Protein AF-A0A7C2SIV0-F1 (afdb_monomer)

Foldseek 3Di:
DDKAWPFDADPQWAPRPPDPPPLNVVCVVDVVSTGDHTDMDDDDD

Secondary structure (DSSP, 8-state):
-EEEEEE-B-TT-BSPTT--SHHHHHHHH-GGG-B-BSEEEEE--

Sequence (45 aa):
MKLTLLGSGAVGGVPLYGCDCPACVRARAMSDYIRRPASALLEAG

Radius of gyration: 12.72 Å; Cα contacts (8 Å, |Δi|>4): 74; chains: 1; bounding box: 30×16×33 Å

Nearest PDB structures (foldseek):
  3p2u-assembly1_A  TM=9.985E-01  e=9.105E-04  Escherichia coli K-12
  4z7r-assembly1_A  TM=7.715E-01  e=2.305E-02  Methylorubrum extorquens AM1
  4z7r-assembly1_B  TM=7.632E-01  e=2.469E-02  Methylorubrum extorquens AM1
  4z67-assembly1_A  TM=6.810E-01  e=1.200E-01  Pseudomonas putida KT2440
  3led-assembly1_B  TM=2.207E-01  e=7.427E+00  Rhodopseudomonas palustris CGA009

Solvent-accessible surface area (backbone atoms only — not comparable to full-atom values): 2660 Å² total; per-residue (Å²): 115,48,80,45,78,76,19,78,20,55,92,67,33,32,49,36,89,95,48,80,48,72,66,24,50,45,16,72,76,35,70,88,55,45,23,42,49,65,39,70,50,77,49,72,127

Mean predicted aligned error: 2.75 Å

pLDDT: mean 95.7, std 2.84, range [82.25, 98.12]

Structure (mmCIF, N/CA/C/O backbone):
data_AF-A0A7C2SIV0-F1
#
_entry.id   AF-A0A7C2SIV0-F1
#
loop_
_atom_site.group_PDB
_atom_site.id
_atom_site.type_symbol
_atom_site.label_atom_id
_atom_site.label_alt_id
_atom_site.label_comp_id
_atom_site.label_asym_id
_atom_site.label_entity_id
_atom_site.label_seq_id
_atom_site.pdbx_PDB_ins_code
_atom_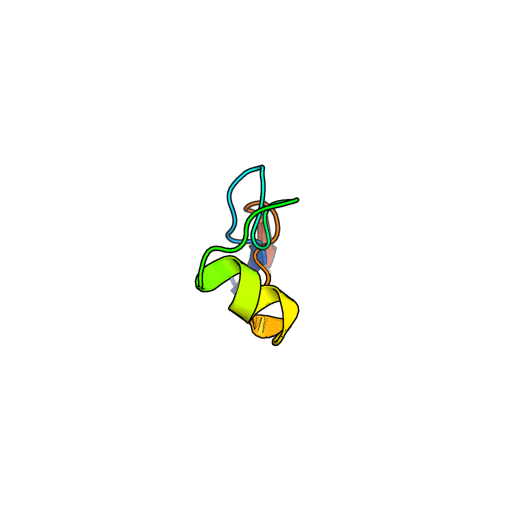site.Cartn_x
_atom_site.Cartn_y
_atom_site.Cartn_z
_atom_site.occupancy
_atom_site.B_iso_or_equiv
_atom_site.auth_seq_id
_atom_site.auth_comp_id
_atom_site.auth_asym_id
_atom_site.auth_atom_id
_atom_site.pdbx_PDB_model_num
ATOM 1 N N . MET A 1 1 ? -14.661 -11.050 17.784 1.00 89.56 1 MET A N 1
ATOM 2 C CA . MET A 1 1 ? -13.542 -10.151 17.426 1.00 89.56 1 MET A CA 1
ATOM 3 C C . MET A 1 1 ? -13.009 -10.523 16.050 1.00 89.56 1 MET A C 1
ATOM 5 O O . MET A 1 1 ? -12.712 -11.693 15.842 1.00 89.56 1 MET A O 1
ATOM 9 N N . LYS A 1 2 ? -12.909 -9.570 15.119 1.00 97.38 2 LYS A N 1
ATOM 10 C CA . LYS A 1 2 ? -12.391 -9.761 13.754 1.00 97.38 2 LYS A CA 1
ATOM 11 C C . LYS A 1 2 ? -11.428 -8.628 13.398 1.00 97.38 2 LYS A C 1
ATOM 13 O O . LYS A 1 2 ? -11.747 -7.467 13.614 1.00 97.38 2 LYS A O 1
ATOM 18 N N . LEU A 1 3 ? -10.264 -8.969 12.847 1.00 97.00 3 LEU A N 1
ATOM 19 C CA . LEU A 1 3 ? -9.254 -8.014 12.390 1.00 97.00 3 LEU A CA 1
ATOM 20 C C . LEU A 1 3 ? -9.202 -8.016 10.859 1.00 97.00 3 LEU A C 1
ATOM 22 O O . LEU A 1 3 ? -8.987 -9.063 10.252 1.00 97.00 3 LEU A O 1
ATOM 26 N N . THR A 1 4 ? -9.357 -6.848 10.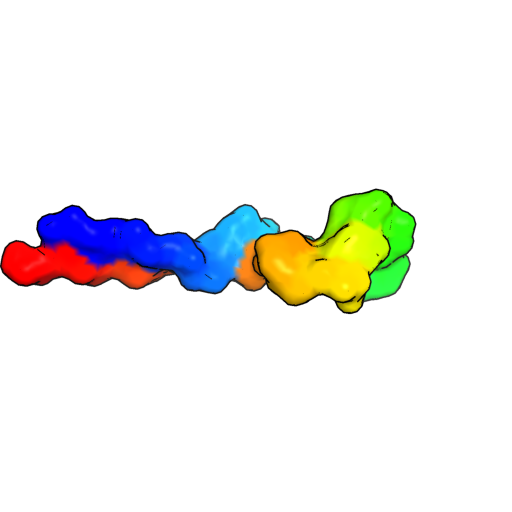241 1.00 97.62 4 THR A N 1
ATOM 27 C CA . THR A 1 4 ? -9.249 -6.658 8.790 1.00 97.62 4 THR A CA 1
ATOM 28 C C . THR A 1 4 ? -8.046 -5.777 8.481 1.00 97.62 4 THR A C 1
ATOM 30 O O . THR A 1 4 ? -7.965 -4.650 8.961 1.00 97.62 4 THR A O 1
ATOM 33 N N . LEU A 1 5 ? -7.114 -6.262 7.661 1.00 96.62 5 LEU A N 1
ATOM 34 C CA . LEU A 1 5 ? -5.960 -5.477 7.217 1.00 96.62 5 LEU A CA 1
ATOM 35 C C . LEU A 1 5 ? -6.368 -4.593 6.033 1.00 96.62 5 LEU A C 1
ATOM 37 O O . LEU A 1 5 ? -6.642 -5.094 4.947 1.00 96.62 5 LEU A O 1
ATOM 41 N N . LEU A 1 6 ? -6.398 -3.278 6.244 1.00 95.94 6 LEU A N 1
ATOM 42 C CA . LEU A 1 6 ? -6.699 -2.291 5.200 1.00 95.94 6 LEU A CA 1
AT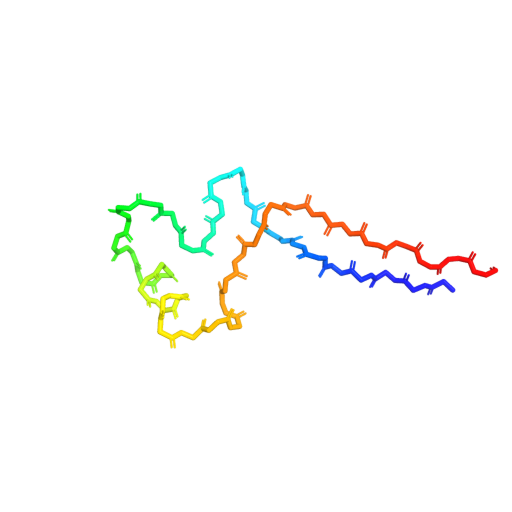OM 43 C C . LEU A 1 6 ? -5.447 -1.944 4.377 1.00 95.94 6 LEU A C 1
ATOM 45 O O . LEU A 1 6 ? -5.536 -1.559 3.209 1.00 95.94 6 LEU A O 1
ATOM 49 N N . GLY A 1 7 ? -4.269 -2.112 4.979 1.00 95.50 7 GLY A N 1
ATOM 50 C CA . GLY A 1 7 ? -2.974 -1.953 4.336 1.00 95.50 7 GLY A CA 1
ATOM 51 C C . GLY A 1 7 ? -1.871 -2.680 5.098 1.00 95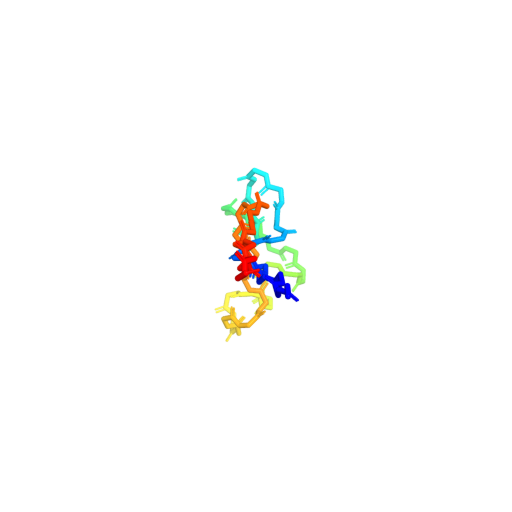.50 7 GLY A C 1
ATOM 52 O O . GLY A 1 7 ? -1.963 -2.900 6.304 1.00 95.50 7 GLY A O 1
ATOM 53 N N . SER A 1 8 ? -0.821 -3.066 4.379 1.00 96.25 8 SER A N 1
ATOM 54 C CA . SER A 1 8 ? 0.317 -3.846 4.897 1.00 96.25 8 SER A CA 1
ATOM 55 C C . SER A 1 8 ? 1.674 -3.350 4.382 1.00 96.25 8 SER A C 1
ATOM 57 O O . SER A 1 8 ? 2.690 -4.033 4.502 1.00 96.25 8 SER A O 1
ATOM 59 N N . GLY A 1 9 ? 1.689 -2.185 3.740 1.00 94.19 9 GLY A N 1
ATOM 60 C CA . GLY A 1 9 ? 2.871 -1.548 3.177 1.00 94.19 9 GLY A CA 1
ATOM 61 C C . GLY A 1 9 ? 3.532 -0.578 4.152 1.00 94.19 9 GLY A C 1
ATOM 62 O O . GLY A 1 9 ? 2.911 -0.083 5.092 1.00 94.19 9 GLY A O 1
ATOM 63 N N . ALA A 1 10 ? 4.802 -0.275 3.888 1.00 92.50 10 ALA A N 1
ATOM 64 C CA . ALA A 1 10 ? 5.497 0.843 4.519 1.00 92.50 10 ALA A CA 1
ATOM 65 C C . ALA A 1 10 ? 4.940 2.193 4.020 1.00 92.50 10 ALA A C 1
ATOM 67 O O . ALA A 1 10 ? 4.030 2.230 3.192 1.00 92.50 10 ALA A O 1
ATOM 68 N N . VAL A 1 11 ? 5.523 3.307 4.478 1.00 91.06 11 VAL A N 1
ATOM 69 C CA . VAL A 1 11 ? 5.108 4.675 4.102 1.00 91.06 11 VAL A CA 1
ATOM 70 C C . VAL A 1 11 ? 5.016 4.865 2.583 1.00 91.06 11 VAL A C 1
ATOM 72 O O . VAL A 1 11 ? 4.043 5.428 2.095 1.00 91.06 11 VAL A O 1
ATOM 75 N N . GLY A 1 12 ? 5.992 4.350 1.828 1.00 91.06 12 GLY A N 1
ATOM 76 C CA . GLY A 1 12 ? 6.013 4.454 0.364 1.00 91.06 12 GLY A CA 1
ATOM 77 C C . GLY A 1 12 ? 5.073 3.492 -0.372 1.00 91.06 12 GLY A C 1
ATOM 78 O O . GLY A 1 12 ? 4.887 3.635 -1.577 1.00 91.06 12 GLY A O 1
ATOM 79 N N . GLY A 1 13 ? 4.483 2.524 0.335 1.00 94.06 13 GLY A N 1
ATOM 80 C CA . GLY A 1 13 ? 3.608 1.507 -0.238 1.00 94.06 13 GLY A CA 1
ATOM 81 C C . GLY A 1 13 ? 4.272 0.620 -1.297 1.00 94.06 13 GLY A C 1
ATOM 82 O O . GLY A 1 13 ? 5.490 0.603 -1.480 1.00 94.06 13 GLY A O 1
ATOM 83 N N . VAL A 1 14 ? 3.439 -0.157 -1.983 1.00 96.88 14 VAL A N 1
ATOM 84 C CA . VAL A 1 14 ? 3.790 -0.864 -3.220 1.00 96.88 14 VAL A CA 1
ATOM 85 C C . VAL A 1 14 ? 2.607 -0.691 -4.178 1.00 96.88 14 VAL A C 1
ATOM 87 O O . VAL A 1 14 ? 1.498 -1.058 -3.793 1.00 96.88 14 VAL A O 1
ATOM 90 N N . PRO A 1 15 ? 2.791 -0.156 -5.396 1.00 96.69 15 PRO A N 1
ATOM 91 C CA . PRO A 1 15 ? 4.06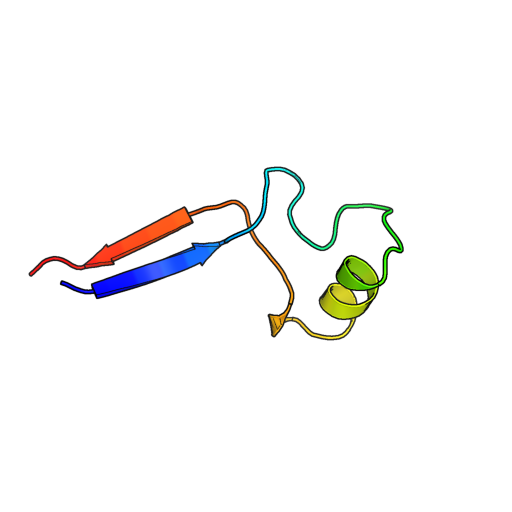2 0.246 -5.992 1.00 96.69 15 PRO A CA 1
ATOM 92 C C . PRO A 1 15 ? 4.630 1.538 -5.385 1.00 96.69 15 PRO A C 1
ATOM 94 O O . PRO A 1 15 ? 3.892 2.480 -5.112 1.00 96.69 15 PRO A O 1
ATOM 97 N N . LEU A 1 16 ? 5.955 1.588 -5.234 1.00 96.44 16 LEU A N 1
ATOM 98 C CA . LEU A 1 16 ? 6.671 2.825 -4.926 1.00 96.44 16 LEU A CA 1
ATOM 99 C C . LEU A 1 16 ? 6.809 3.652 -6.213 1.00 96.44 16 LEU A C 1
ATOM 101 O O . LEU A 1 16 ? 7.125 3.106 -7.277 1.00 96.44 16 LEU A O 1
ATOM 105 N N . TYR A 1 17 ? 6.579 4.962 -6.121 1.00 94.31 17 TYR A N 1
ATOM 106 C CA . TYR A 1 17 ? 6.706 5.875 -7.259 1.00 94.31 17 TYR A CA 1
ATOM 107 C C . TYR A 1 17 ? 8.093 5.760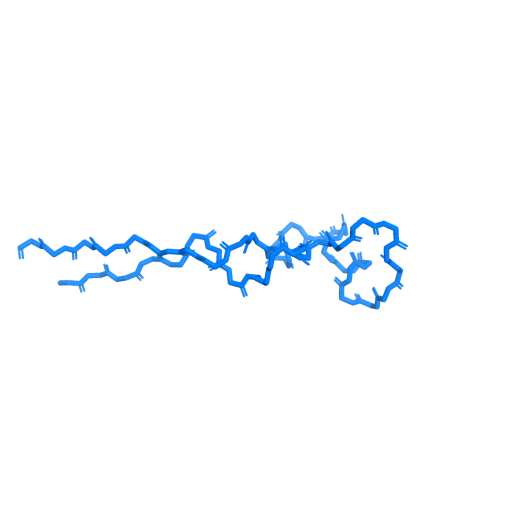 -7.911 1.00 94.31 17 TYR A C 1
ATOM 109 O O . TYR A 1 17 ? 9.111 5.800 -7.225 1.00 94.31 17 TYR A O 1
ATOM 117 N N . GLY A 1 18 ? 8.126 5.579 -9.235 1.00 95.81 18 GLY A N 1
ATOM 118 C CA . GLY A 1 18 ? 9.366 5.435 -10.009 1.00 95.81 18 GLY A CA 1
ATOM 119 C C . GLY A 1 18 ? 10.152 4.134 -9.786 1.00 95.81 18 GLY A C 1
ATOM 120 O O . GLY A 1 18 ? 11.232 3.985 -10.341 1.00 95.81 18 GLY A O 1
ATOM 121 N N . CY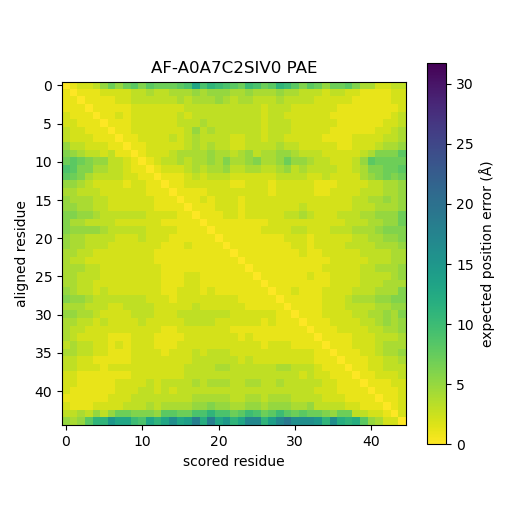S A 1 19 ? 9.656 3.185 -8.986 1.00 97.12 19 CYS A N 1
ATOM 122 C CA . CYS A 1 19 ? 10.347 1.916 -8.756 1.00 97.12 19 CYS A CA 1
ATOM 123 C C . CYS A 1 19 ? 9.908 0.853 -9.765 1.00 97.12 19 CYS A C 1
ATOM 125 O O . CYS A 1 19 ? 8.712 0.580 -9.857 1.00 97.12 19 CYS A O 1
ATOM 127 N N . ASP A 1 20 ? 10.859 0.193 -10.433 1.00 97.62 20 ASP A N 1
ATOM 128 C CA . ASP A 1 20 ? 10.637 -0.900 -11.400 1.00 97.62 20 ASP A CA 1
ATOM 129 C C . ASP A 1 20 ? 11.061 -2.283 -10.888 1.00 97.62 20 ASP A C 1
ATOM 131 O O . ASP A 1 20 ? 11.294 -3.214 -11.657 1.00 97.62 20 ASP A O 1
ATOM 135 N N . CYS A 1 21 ? 11.137 -2.465 -9.568 1.00 97.50 21 CYS A N 1
ATOM 136 C CA . CYS A 1 21 ? 11.400 -3.790 -9.016 1.00 97.50 21 CYS A CA 1
ATOM 137 C C . CYS A 1 21 ? 10.249 -4.770 -9.343 1.00 97.50 21 CYS A C 1
ATOM 139 O O . CYS A 1 21 ? 9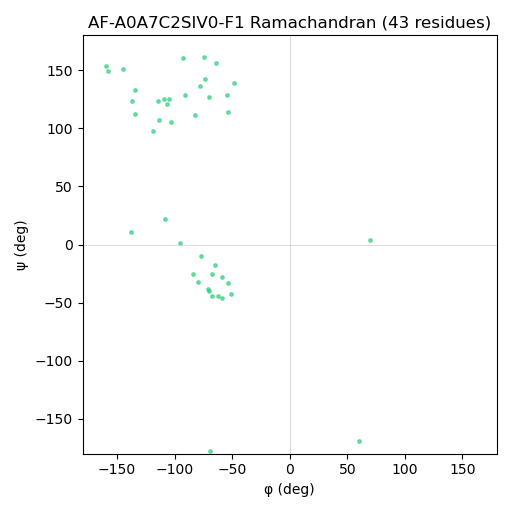.098 -4.339 -9.503 1.00 97.50 21 CYS A O 1
ATOM 141 N N . PRO A 1 22 ? 10.498 -6.095 -9.355 1.00 98.00 22 PRO A N 1
ATOM 142 C CA . PRO A 1 22 ? 9.478 -7.092 -9.694 1.00 98.00 22 PRO A CA 1
ATOM 143 C C . PRO A 1 22 ? 8.189 -6.978 -8.867 1.00 98.00 22 PRO A C 1
ATOM 145 O O . PRO A 1 22 ? 7.097 -7.223 -9.376 1.00 98.00 22 PRO A O 1
ATOM 148 N N . ALA A 1 23 ? 8.291 -6.563 -7.600 1.00 96.69 23 ALA A N 1
ATOM 149 C CA . ALA A 1 23 ? 7.128 -6.348 -6.743 1.00 96.69 23 ALA A CA 1
ATOM 150 C C . ALA A 1 23 ? 6.264 -5.162 -7.208 1.00 96.69 23 ALA A C 1
ATOM 152 O O . ALA A 1 23 ? 5.042 -5.295 -7.265 1.00 96.69 23 ALA A O 1
ATOM 153 N N . CYS A 1 24 ? 6.881 -4.032 -7.569 1.00 97.25 24 CYS A N 1
ATOM 154 C CA . CYS A 1 24 ? 6.166 -2.851 -8.059 1.00 97.25 24 CYS A CA 1
ATOM 155 C C . CYS A 1 24 ? 5.583 -3.084 -9.454 1.00 97.25 24 CYS A C 1
ATOM 157 O O . CYS A 1 24 ? 4.437 -2.714 -9.696 1.00 97.25 24 CYS A O 1
ATOM 159 N N . VAL A 1 25 ? 6.325 -3.753 -10.341 1.00 98.00 25 VAL A N 1
ATOM 160 C CA . VAL A 1 25 ? 5.826 -4.154 -11.666 1.00 98.00 25 VAL A CA 1
ATOM 161 C C . VAL A 1 25 ? 4.596 -5.052 -11.520 1.00 98.00 25 VAL A C 1
ATOM 163 O O . VAL A 1 25 ? 3.565 -4.799 -12.140 1.00 98.00 25 VAL A O 1
ATOM 166 N N . ARG A 1 26 ? 4.654 -6.045 -10.624 1.00 97.81 26 ARG A N 1
ATOM 167 C CA . ARG A 1 26 ? 3.522 -6.932 -10.346 1.00 97.81 26 ARG A CA 1
ATOM 168 C C . ARG A 1 26 ? 2.313 -6.187 -9.779 1.00 97.81 26 ARG A C 1
ATOM 170 O O . ARG A 1 26 ? 1.203 -6.431 -10.230 1.00 97.81 26 ARG A O 1
ATOM 177 N N . ALA A 1 27 ? 2.521 -5.278 -8.827 1.00 97.25 27 ALA A N 1
ATOM 178 C CA . ALA A 1 27 ? 1.445 -4.485 -8.228 1.00 97.25 27 ALA A CA 1
ATOM 179 C C . ALA A 1 27 ? 0.803 -3.485 -9.202 1.00 97.25 27 ALA A C 1
ATOM 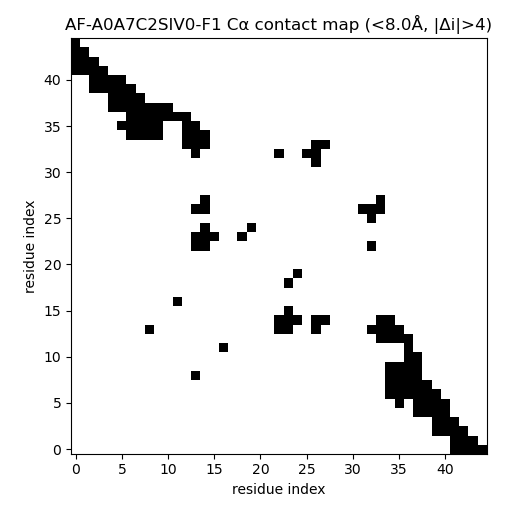181 O O . ALA A 1 27 ? -0.362 -3.140 -9.033 1.00 97.25 27 ALA A O 1
ATOM 182 N N . ARG A 1 28 ? 1.534 -3.043 -10.235 1.00 95.81 28 ARG A N 1
ATOM 183 C CA . ARG A 1 28 ? 0.961 -2.265 -11.344 1.00 95.81 28 ARG A CA 1
ATOM 184 C C . ARG A 1 28 ? 0.074 -3.116 -12.253 1.00 95.81 28 ARG A C 1
ATOM 186 O O . ARG A 1 28 ? -0.949 -2.627 -12.713 1.00 95.81 28 ARG A O 1
ATOM 193 N N . ALA A 1 29 ? 0.459 -4.367 -12.504 1.00 97.19 29 ALA A N 1
ATOM 194 C CA . ALA A 1 29 ? -0.306 -5.284 -13.350 1.00 97.19 29 ALA A CA 1
ATOM 195 C C . ALA A 1 29 ? -1.509 -5.920 -12.630 1.00 97.19 29 ALA A C 1
ATOM 197 O O . ALA A 1 29 ? -2.516 -6.221 -13.261 1.00 97.19 29 ALA A O 1
ATOM 198 N N . MET A 1 30 ? -1.401 -6.145 -11.318 1.00 97.50 30 MET A N 1
ATOM 199 C CA . MET A 1 30 ? -2.390 -6.857 -10.511 1.00 97.50 30 MET A CA 1
ATOM 200 C C . MET A 1 30 ? -2.657 -6.098 -9.209 1.00 97.50 30 MET A C 1
ATOM 202 O O . MET A 1 30 ? -1.796 -6.038 -8.325 1.00 97.50 30 MET A O 1
ATOM 206 N N . SER A 1 31 ? -3.871 -5.559 -9.074 1.00 93.94 31 SER A N 1
ATOM 207 C CA . SER A 1 31 ? -4.287 -4.728 -7.936 1.00 93.94 31 SER A CA 1
ATOM 208 C C . SER A 1 31 ? -4.170 -5.428 -6.583 1.00 93.94 31 SER A C 1
ATOM 210 O O . SER A 1 31 ? -3.916 -4.768 -5.579 1.00 93.94 31 SER A O 1
ATOM 212 N N . ASP A 1 32 ? -4.281 -6.755 -6.552 1.00 95.19 32 ASP A N 1
ATOM 213 C CA . ASP A 1 32 ? -4.196 -7.564 -5.328 1.00 95.19 32 ASP A CA 1
ATOM 214 C C . ASP A 1 32 ? -2.809 -7.510 -4.669 1.00 95.19 32 ASP A C 1
ATOM 216 O O . ASP A 1 32 ? -2.650 -7.820 -3.489 1.00 95.19 32 ASP A O 1
ATOM 220 N N . TYR A 1 33 ? -1.787 -7.082 -5.416 1.00 96.44 33 TYR A N 1
ATOM 221 C CA . TYR A 1 33 ? -0.431 -6.904 -4.901 1.00 96.44 33 TYR A CA 1
ATOM 222 C C . TYR A 1 33 ? -0.135 -5.468 -4.457 1.00 96.44 33 TYR A C 1
ATOM 224 O O . TYR A 1 33 ? 0.981 -5.198 -4.001 1.00 96.44 33 TYR A O 1
ATOM 232 N N . ILE A 1 34 ? -1.107 -4.554 -4.555 1.00 96.62 34 ILE A N 1
ATOM 233 C CA . ILE A 1 34 ? -0.969 -3.192 -4.042 1.00 96.62 34 ILE A CA 1
ATOM 234 C C . ILE A 1 34 ? -0.955 -3.233 -2.515 1.00 96.62 34 ILE A C 1
ATOM 236 O O . ILE A 1 34 ? -1.860 -3.756 -1.868 1.00 96.62 34 ILE A O 1
ATOM 240 N N . ARG A 1 35 ? 0.070 -2.625 -1.919 1.00 97.25 35 ARG A N 1
ATOM 241 C CA . ARG A 1 35 ? 0.204 -2.492 -0.467 1.00 97.25 35 ARG A CA 1
ATOM 242 C C . ARG A 1 35 ? 0.088 -1.033 -0.071 1.00 97.25 35 ARG A C 1
ATOM 244 O O . ARG A 1 35 ? 1.008 -0.247 -0.279 1.00 97.25 35 ARG A O 1
ATOM 251 N N . ARG A 1 36 ? -1.051 -0.697 0.526 1.00 95.31 36 ARG A N 1
ATOM 252 C CA . ARG A 1 36 ? -1.318 0.600 1.163 1.00 95.31 36 ARG A CA 1
ATOM 253 C C . ARG A 1 36 ? -0.572 0.713 2.499 1.00 95.31 36 ARG A C 1
ATOM 255 O O . ARG A 1 36 ? -0.229 -0.336 3.050 1.00 95.31 36 ARG A O 1
ATOM 262 N N . PRO A 1 37 ? -0.367 1.924 3.047 1.00 95.69 37 PRO A N 1
ATOM 263 C CA . PRO A 1 37 ? 0.223 2.105 4.372 1.00 95.69 37 PRO A CA 1
ATOM 264 C C . PRO A 1 37 ? -0.429 1.217 5.440 1.00 95.69 37 PRO A C 1
ATOM 266 O O . PRO A 1 37 ? -1.651 1.031 5.444 1.00 95.69 37 PRO A O 1
ATOM 269 N N . ALA A 1 38 ? 0.401 0.656 6.319 1.00 96.75 38 ALA A N 1
ATOM 270 C CA . ALA A 1 38 ? -0.011 -0.288 7.350 1.00 96.75 38 ALA A CA 1
ATOM 271 C C . ALA A 1 38 ? -1.160 0.268 8.206 1.00 96.75 38 ALA A C 1
ATOM 273 O O . ALA A 1 38 ? -1.006 1.258 8.917 1.00 96.75 38 ALA A O 1
ATOM 274 N N . SER A 1 39 ? -2.324 -0.371 8.106 1.00 97.00 39 SER A N 1
ATOM 275 C CA . SER A 1 39 ? -3.549 0.021 8.804 1.00 97.00 39 SER A CA 1
ATOM 276 C C . SER A 1 39 ? -4.492 -1.173 8.920 1.00 97.00 39 SER A C 1
ATOM 278 O O . SER A 1 39 ? -4.503 -2.061 8.061 1.00 97.00 39 SER A O 1
ATOM 280 N N . ALA A 1 40 ? -5.285 -1.211 9.990 1.00 97.19 40 ALA A N 1
ATOM 281 C CA . ALA A 1 40 ? -6.226 -2.293 10.241 1.00 97.19 40 ALA A CA 1
ATOM 282 C C . ALA A 1 40 ? -7.514 -1.793 10.909 1.00 97.19 40 ALA A C 1
ATOM 284 O O . ALA A 1 40 ? -7.498 -0.814 11.652 1.00 97.19 40 ALA A O 1
ATOM 285 N N . LEU A 1 41 ? -8.614 -2.497 10.648 1.00 97.81 41 LEU A N 1
ATOM 286 C CA . LEU A 1 41 ? -9.908 -2.344 11.307 1.00 97.81 41 LEU A CA 1
ATOM 287 C C . LEU A 1 41 ? -10.109 -3.510 12.277 1.00 97.81 41 LEU A C 1
ATOM 289 O O . LEU A 1 41 ? -10.042 -4.668 11.864 1.00 97.81 41 LEU A O 1
ATOM 293 N N . LEU A 1 42 ? -10.381 -3.207 13.545 1.00 97.56 42 LEU A N 1
ATOM 294 C CA . LEU A 1 42 ? -10.749 -4.200 14.549 1.00 97.56 42 LEU A CA 1
ATOM 295 C C . LEU A 1 42 ? -12.244 -4.089 14.861 1.00 97.56 42 LEU A C 1
ATOM 297 O O . LEU A 1 42 ? -12.716 -3.052 15.315 1.00 97.56 42 LEU A O 1
ATOM 301 N N . GLU A 1 43 ? -12.969 -5.178 14.644 1.00 98.12 43 GLU A N 1
ATOM 302 C CA . GLU A 1 43 ? -14.385 -5.325 14.963 1.00 98.12 43 GLU A CA 1
ATOM 303 C C . GLU A 1 43 ? -14.501 -6.166 16.241 1.00 98.12 43 GLU A C 1
ATOM 305 O O . GLU A 1 43 ? -14.276 -7.382 16.237 1.00 98.12 43 GLU A O 1
ATOM 310 N N . ALA A 1 44 ? -14.813 -5.512 17.356 1.00 92.56 44 ALA A N 1
ATOM 311 C CA . ALA A 1 44 ? -15.035 -6.136 18.654 1.00 92.56 44 ALA A CA 1
ATOM 312 C C . ALA A 1 44 ? -16.474 -5.832 19.088 1.00 92.56 44 ALA A C 1
ATOM 314 O O . ALA A 1 44 ? -16.756 -4.722 19.528 1.00 92.56 44 ALA A O 1
ATOM 315 N N . GLY A 1 45 ? -17.377 -6.786 18.846 1.00 82.25 45 GLY A N 1
ATOM 316 C CA . GLY A 1 45 ? -18.722 -6.777 19.428 1.00 82.25 45 GLY A CA 1
ATOM 317 C C . GLY A 1 45 ? -18.701 -7.130 20.905 1.00 82.25 45 GLY A C 1
ATOM 318 O O . GLY A 1 45 ? -17.699 -7.754 21.333 1.00 82.25 45 GLY A O 1
#